Protein AF-A0ABD1HIA9-F1 (afdb_monomer)

Solvent-accessible surface area (backbone atoms only — not comparable to full-atom values): 6416 Å² total; per-residue (Å²): 132,75,61,67,64,56,52,52,52,49,53,57,51,45,63,54,36,79,73,41,65,60,96,76,71,86,90,84,86,71,84,53,41,58,59,55,44,50,52,48,52,52,50,51,52,51,51,54,51,50,54,50,50,52,52,53,51,52,54,50,52,52,52,52,52,52,50,51,51,52,51,52,51,51,52,52,51,51,53,52,51,54,60,69,59,61,68,76,81,73,74,79,74,81,76,76,80,74,88,76,77,84,83,134

Mean predicted aligned error: 16.7 Å

Foldseek 3Di:
DCCVVVVVVLVVLVVCLVPQQDPDDDDDDDDRSVVVVVVSVVVVVVVVVVVVVVVVVVVVVVVVVVVVVVVVVVVVVVVVVVVVVPPPPPDDDPPPPDDDDDDD

Structure (mmCIF, N/CA/C/O backbone):
data_AF-A0ABD1HIA9-F1
#
_entry.id   AF-A0ABD1HIA9-F1
#
loop_
_atom_site.group_PDB
_atom_site.id
_atom_site.type_symbol
_atom_site.label_atom_id
_atom_site.label_alt_id
_atom_site.label_comp_id
_atom_site.label_asym_id
_atom_site.label_entity_id
_atom_site.label_seq_id
_atom_site.pdbx_PDB_ins_code
_atom_site.Cartn_x
_atom_site.Cartn_y
_atom_site.Cartn_z
_atom_site.occupancy
_atom_site.B_iso_or_equiv
_atom_site.auth_seq_id
_atom_site.auth_comp_id
_atom_site.auth_asym_id
_atom_site.auth_atom_id
_atom_site.pdbx_PDB_model_num
ATOM 1 N N . MET A 1 1 ? 11.566 -10.448 -0.557 1.00 49.69 1 MET A N 1
ATOM 2 C CA . MET A 1 1 ? 11.543 -10.274 -2.022 1.00 49.69 1 MET A CA 1
ATOM 3 C C . MET A 1 1 ? 12.776 -9.471 -2.369 1.00 49.69 1 MET A C 1
ATOM 5 O O . MET A 1 1 ? 13.005 -8.472 -1.699 1.00 49.69 1 MET A O 1
ATOM 9 N N . ASP A 1 2 ? 13.600 -9.971 -3.283 1.00 58.94 2 ASP A N 1
ATOM 10 C CA . ASP A 1 2 ? 14.941 -9.441 -3.538 1.00 58.94 2 ASP A CA 1
ATOM 11 C C . ASP A 1 2 ? 14.892 -8.454 -4.713 1.00 58.94 2 ASP A C 1
ATOM 13 O O . ASP A 1 2 ? 14.998 -8.835 -5.877 1.00 58.94 2 ASP A O 1
ATOM 17 N N . TYR A 1 3 ? 14.599 -7.191 -4.401 1.00 60.00 3 TYR A N 1
ATOM 18 C CA . TYR A 1 3 ? 14.437 -6.122 -5.395 1.00 60.00 3 TYR A CA 1
ATOM 19 C C . TYR A 1 3 ? 15.769 -5.720 -6.050 1.00 60.00 3 TYR A C 1
ATOM 21 O O . TYR A 1 3 ? 15.772 -5.234 -7.174 1.00 60.00 3 TYR A O 1
ATOM 29 N N . ALA A 1 4 ? 16.900 -6.041 -5.413 1.00 68.31 4 ALA A N 1
ATOM 30 C CA . ALA A 1 4 ? 18.236 -5.731 -5.918 1.00 68.31 4 ALA A CA 1
ATOM 31 C C . ALA A 1 4 ? 18.562 -6.435 -7.248 1.00 68.31 4 ALA A C 1
ATOM 33 O O . ALA A 1 4 ? 19.266 -5.887 -8.093 1.00 68.31 4 ALA A O 1
ATOM 34 N N . ALA A 1 5 ? 18.021 -7.638 -7.466 1.00 68.19 5 ALA A N 1
ATOM 35 C CA . ALA A 1 5 ? 18.204 -8.363 -8.722 1.00 68.19 5 ALA A CA 1
ATOM 36 C C . ALA A 1 5 ? 17.417 -7.735 -9.888 1.00 68.19 5 ALA A C 1
ATOM 38 O O . ALA A 1 5 ? 17.833 -7.846 -11.039 1.00 68.19 5 ALA A O 1
ATOM 39 N N . LEU A 1 6 ? 16.290 -7.072 -9.599 1.00 60.62 6 LEU A N 1
ATOM 40 C CA . LEU A 1 6 ? 15.509 -6.339 -10.599 1.00 60.62 6 LEU A CA 1
ATOM 41 C C . LEU A 1 6 ? 16.184 -5.015 -10.965 1.00 60.62 6 LEU A C 1
ATOM 43 O O . LEU A 1 6 ? 16.213 -4.674 -12.145 1.00 60.62 6 LEU A O 1
ATOM 47 N N . ASP A 1 7 ? 16.771 -4.329 -9.983 1.00 67.38 7 ASP A N 1
ATOM 48 C CA . ASP A 1 7 ? 17.528 -3.094 -10.207 1.00 67.38 7 ASP A CA 1
ATOM 49 C C . ASP A 1 7 ? 18.787 -3.356 -11.047 1.00 67.38 7 ASP A C 1
ATOM 51 O O . ASP A 1 7 ? 19.004 -2.691 -12.057 1.00 67.38 7 ASP A O 1
ATOM 55 N N . SER A 1 8 ? 19.556 -4.402 -10.722 1.00 71.50 8 SER A N 1
ATOM 56 C CA . SER A 1 8 ? 20.743 -4.793 -11.501 1.00 71.50 8 SER A CA 1
ATOM 57 C C . SER A 1 8 ? 20.397 -5.198 -12.939 1.00 71.50 8 SER A C 1
ATOM 59 O O . SER A 1 8 ? 21.096 -4.818 -13.874 1.00 71.50 8 SER A O 1
ATOM 61 N N . LEU A 1 9 ? 19.291 -5.924 -13.144 1.00 68.19 9 LEU A N 1
ATOM 62 C CA . LEU A 1 9 ? 18.827 -6.283 -14.487 1.00 68.19 9 LEU A CA 1
ATOM 63 C C . LEU A 1 9 ? 18.347 -5.052 -15.273 1.00 68.19 9 LEU A C 1
ATOM 65 O O . LEU A 1 9 ? 18.492 -4.997 -16.496 1.00 68.19 9 LEU A O 1
ATOM 69 N N . ALA A 1 10 ? 17.767 -4.064 -14.587 1.00 67.69 10 ALA A N 1
ATOM 70 C CA . ALA A 1 10 ? 17.392 -2.799 -15.195 1.00 67.69 10 ALA A CA 1
ATOM 71 C C . ALA A 1 10 ? 18.631 -1.997 -15.620 1.00 67.69 10 ALA A C 1
ATOM 73 O O . ALA A 1 10 ? 18.626 -1.475 -16.731 1.00 67.69 10 ALA A O 1
ATOM 74 N N . GLU A 1 11 ? 19.695 -1.942 -14.820 1.00 71.88 11 GLU A N 1
ATOM 75 C CA . GLU A 1 11 ? 20.956 -1.282 -15.199 1.00 71.88 11 GLU A CA 1
ATOM 76 C C . GLU A 1 11 ? 21.603 -1.942 -16.429 1.00 71.88 11 GLU A C 1
ATOM 78 O O . GLU A 1 11 ? 21.923 -1.257 -17.405 1.00 71.88 11 GLU A O 1
ATOM 83 N N . ASP A 1 12 ? 21.689 -3.276 -16.453 1.00 68.31 12 ASP A N 1
ATOM 84 C CA . ASP A 1 12 ? 22.247 -4.024 -17.590 1.00 68.31 12 ASP A CA 1
ATOM 85 C C . ASP A 1 12 ? 21.455 -3.786 -18.888 1.00 68.31 12 ASP A C 1
ATOM 87 O O . ASP A 1 12 ? 22.023 -3.636 -19.974 1.00 68.31 12 ASP A O 1
ATOM 91 N N . LEU A 1 13 ? 20.125 -3.693 -18.789 1.00 64.12 13 LEU A N 1
ATOM 92 C CA . LEU A 1 13 ? 19.260 -3.365 -19.920 1.00 64.12 13 LEU A CA 1
ATOM 93 C C . LEU A 1 13 ? 19.414 -1.909 -20.391 1.00 64.12 13 LEU A C 1
ATOM 95 O O . LEU A 1 13 ? 19.155 -1.650 -21.562 1.00 64.12 13 LEU A O 1
ATOM 99 N N . ASP A 1 14 ? 19.793 -0.951 -19.532 1.00 65.44 14 ASP A N 1
ATOM 100 C CA . ASP A 1 14 ? 20.009 0.455 -19.954 1.00 65.44 14 ASP A CA 1
ATOM 101 C C . ASP A 1 14 ? 21.249 0.538 -20.828 1.00 65.44 14 ASP A C 1
ATOM 103 O O . ASP A 1 14 ? 21.189 1.077 -21.929 1.00 65.44 14 ASP A O 1
ATOM 107 N N . MET A 1 15 ? 22.333 -0.108 -20.400 1.00 63.81 15 MET A N 1
ATOM 108 C CA . MET A 1 15 ? 23.587 -0.141 -21.149 1.00 63.81 15 MET A CA 1
ATOM 109 C C . MET A 1 15 ? 23.422 -0.760 -22.550 1.00 63.81 15 MET A C 1
ATOM 111 O O . MET A 1 15 ? 24.018 -0.290 -23.518 1.00 63.81 15 MET A O 1
ATOM 115 N N . ILE A 1 16 ? 22.592 -1.802 -22.685 1.00 61.44 16 ILE A N 1
ATOM 116 C CA . ILE A 1 16 ? 22.333 -2.462 -23.976 1.00 61.44 16 ILE A CA 1
ATOM 117 C C . ILE A 1 16 ? 21.466 -1.587 -24.896 1.00 61.44 16 ILE A C 1
ATOM 119 O O . ILE A 1 16 ? 21.663 -1.579 -26.114 1.00 61.44 16 ILE A O 1
ATOM 123 N N . LEU A 1 17 ? 20.502 -0.853 -24.339 1.00 60.81 17 LEU A N 1
ATOM 124 C CA . LEU A 1 17 ? 19.534 -0.083 -25.120 1.00 60.81 17 LEU A CA 1
ATOM 125 C C . LEU A 1 17 ? 20.051 1.309 -25.510 1.00 60.81 17 LEU A C 1
ATOM 127 O O . LEU A 1 17 ? 19.788 1.737 -26.636 1.00 60.81 17 LEU A O 1
ATOM 131 N N . ASP A 1 18 ? 20.872 1.947 -24.670 1.00 58.84 18 ASP A N 1
ATOM 132 C CA . ASP A 1 18 ? 21.574 3.205 -24.983 1.00 58.84 18 ASP A CA 1
ATOM 133 C C . ASP A 1 18 ? 22.561 3.064 -26.154 1.00 58.84 18 ASP A C 1
ATOM 135 O O . ASP A 1 18 ? 22.914 4.045 -26.810 1.00 58.84 18 ASP A O 1
ATOM 139 N N . HIS A 1 19 ? 23.007 1.843 -26.457 1.00 56.62 19 HIS A N 1
ATOM 140 C CA . HIS A 1 19 ? 23.905 1.550 -27.580 1.00 56.62 19 HIS A CA 1
ATOM 141 C C . HIS A 1 19 ? 23.197 0.900 -28.785 1.00 56.62 19 HIS A C 1
ATOM 143 O O . HIS A 1 19 ? 23.813 0.726 -29.837 1.00 56.62 19 HIS A O 1
ATOM 149 N N . GLY A 1 20 ? 21.908 0.554 -28.661 1.00 53.34 20 GLY A N 1
ATOM 150 C CA . GLY A 1 20 ? 21.179 -0.285 -29.618 1.00 53.34 20 GLY A CA 1
ATOM 151 C C . GLY A 1 20 ? 20.270 0.442 -30.617 1.00 53.34 20 GLY A C 1
ATOM 152 O O . GLY A 1 20 ? 19.979 -0.125 -31.670 1.00 53.34 20 GLY A O 1
ATOM 153 N N . CYS A 1 21 ? 19.819 1.677 -30.358 1.00 56.81 21 CYS A N 1
ATOM 154 C CA . CYS A 1 21 ? 18.996 2.432 -31.322 1.00 56.81 21 CYS A CA 1
ATOM 155 C C . CYS A 1 21 ? 19.860 2.978 -32.477 1.00 56.81 21 CYS A C 1
ATOM 157 O O . CYS A 1 21 ? 20.199 4.158 -32.541 1.00 56.81 21 CYS A O 1
ATOM 159 N N . CYS A 1 22 ? 20.231 2.107 -33.414 1.00 53.69 22 CYS A N 1
ATOM 160 C CA . CYS A 1 22 ? 20.843 2.507 -34.676 1.00 53.69 22 CYS A CA 1
ATOM 161 C C . CYS A 1 22 ? 19.839 3.300 -35.531 1.00 53.69 22 CYS A C 1
ATOM 163 O O . CYS A 1 22 ? 18.771 2.801 -35.874 1.00 53.69 22 CYS A O 1
ATOM 165 N N . ILE A 1 23 ? 20.223 4.513 -35.944 1.00 52.03 23 ILE A N 1
ATOM 166 C CA . ILE A 1 23 ? 19.474 5.376 -36.883 1.00 52.03 23 ILE A CA 1
ATOM 167 C C . ILE A 1 23 ? 19.418 4.752 -38.304 1.00 52.03 23 ILE A C 1
ATOM 169 O O . ILE A 1 23 ? 18.620 5.163 -39.140 1.00 52.03 23 ILE A O 1
ATOM 173 N N . TYR A 1 24 ? 20.223 3.713 -38.568 1.00 50.12 24 TYR A N 1
ATOM 174 C CA . TYR A 1 24 ? 20.205 2.906 -39.791 1.00 50.12 24 TYR A CA 1
ATOM 175 C C . TYR A 1 24 ? 20.325 1.411 -39.458 1.00 50.12 24 TYR A C 1
ATOM 177 O O . TYR A 1 24 ? 21.432 0.888 -39.360 1.00 50.12 24 TYR A O 1
ATOM 185 N N . CYS A 1 25 ? 19.204 0.701 -39.330 1.00 53.50 25 CYS A N 1
ATOM 186 C CA . CYS A 1 25 ? 19.195 -0.764 -39.382 1.00 53.50 25 CYS A CA 1
ATOM 187 C C . CYS A 1 25 ? 18.529 -1.208 -40.693 1.00 53.50 25 CYS A C 1
ATOM 189 O O . CYS A 1 25 ? 17.340 -0.939 -40.879 1.00 53.50 25 CYS A O 1
ATOM 191 N N . PRO A 1 26 ? 19.261 -1.848 -41.628 1.00 50.09 26 PRO A N 1
ATOM 192 C CA . PRO A 1 26 ? 18.676 -2.339 -42.863 1.00 50.09 26 PRO A CA 1
ATOM 193 C C . PRO A 1 26 ? 17.687 -3.465 -42.550 1.00 50.09 26 PRO A C 1
ATOM 195 O O . PRO A 1 26 ? 17.915 -4.342 -41.718 1.00 50.09 26 PRO A O 1
ATOM 198 N N . SER A 1 27 ? 16.556 -3.384 -43.231 1.00 55.69 27 SER A N 1
ATOM 199 C CA . SER A 1 27 ? 15.402 -4.263 -43.162 1.00 55.69 27 SER A CA 1
ATOM 200 C C . SER A 1 27 ? 15.767 -5.743 -43.295 1.00 55.69 27 SER A C 1
ATOM 202 O O . SER A 1 27 ? 16.310 -6.155 -44.317 1.00 55.69 27 SER A O 1
ATOM 204 N N . SER A 1 28 ? 15.406 -6.561 -42.300 1.00 51.94 28 SER A N 1
A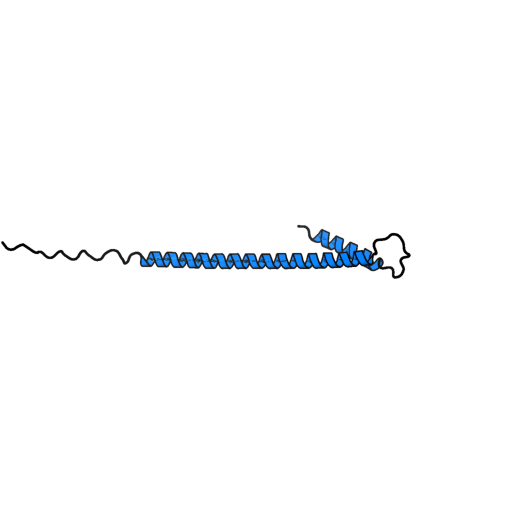TOM 205 C CA . SER A 1 28 ? 14.666 -7.821 -42.544 1.00 51.94 28 SER A CA 1
ATOM 206 C C . SER A 1 28 ? 14.440 -8.713 -41.322 1.00 51.94 28 SER A C 1
ATOM 208 O O . SER A 1 28 ? 13.583 -9.587 -41.415 1.00 51.94 28 SER A O 1
ATOM 210 N N . SER A 1 29 ? 15.103 -8.536 -40.174 1.00 54.09 29 SER A N 1
ATOM 211 C CA . SER A 1 29 ? 14.933 -9.540 -39.105 1.00 54.09 29 SER A CA 1
ATOM 212 C C . SER A 1 29 ? 15.444 -9.141 -37.721 1.00 54.09 29 SER A C 1
ATOM 214 O O . SER A 1 29 ? 16.264 -9.857 -37.170 1.00 54.09 29 SER A O 1
ATOM 216 N N . HIS A 1 30 ? 14.980 -8.051 -37.108 1.00 52.62 30 HIS A N 1
ATOM 217 C CA . HIS A 1 30 ? 15.308 -7.778 -35.702 1.00 52.62 30 HIS A CA 1
ATOM 218 C C . HIS A 1 30 ? 14.175 -7.007 -35.023 1.00 52.62 30 HIS A C 1
ATOM 220 O O . HIS A 1 30 ? 13.678 -6.029 -35.572 1.00 52.62 30 HIS A O 1
ATOM 226 N N . VAL A 1 31 ? 13.750 -7.457 -33.838 1.00 53.69 31 VAL A N 1
ATOM 227 C CA . VAL A 1 31 ? 12.918 -6.659 -32.925 1.00 53.69 31 VAL A CA 1
ATOM 228 C C . VAL A 1 31 ? 13.638 -5.325 -32.735 1.00 53.69 31 VAL A C 1
ATOM 230 O O . VAL A 1 31 ? 14.778 -5.325 -32.274 1.00 53.69 31 VAL A O 1
ATOM 233 N N . GLU A 1 32 ? 13.026 -4.219 -33.167 1.00 63.44 32 GLU A N 1
ATOM 234 C CA . GLU A 1 32 ? 13.661 -2.900 -33.142 1.00 63.44 32 GLU A CA 1
ATOM 235 C C . GLU A 1 32 ? 14.173 -2.600 -31.722 1.00 63.44 32 GLU A C 1
ATOM 237 O O . GLU A 1 32 ? 13.381 -2.620 -30.777 1.00 63.44 32 GLU A O 1
ATOM 242 N N . PRO A 1 33 ? 15.472 -2.309 -31.534 1.00 64.75 33 PRO A N 1
ATOM 243 C CA . PRO A 1 33 ? 16.042 -1.976 -30.226 1.00 64.75 33 PRO A CA 1
ATOM 244 C C . PRO A 1 33 ? 15.280 -0.856 -29.503 1.00 64.75 33 PRO A C 1
ATOM 246 O O . PRO A 1 33 ? 15.160 -0.862 -28.282 1.00 64.75 33 PRO A O 1
ATOM 249 N N . CYS A 1 34 ? 14.658 0.049 -30.258 1.00 65.38 34 CYS A N 1
ATOM 250 C CA . CYS A 1 34 ? 13.826 1.115 -29.715 1.00 65.38 34 CYS A CA 1
ATOM 251 C C . CYS A 1 34 ? 12.482 0.615 -29.142 1.00 65.38 34 CYS A C 1
ATOM 253 O O . CYS A 1 34 ? 11.998 1.164 -28.153 1.00 65.38 34 CYS A O 1
ATOM 255 N N . LEU A 1 35 ? 11.912 -0.473 -29.677 1.00 68.69 35 LEU A N 1
ATOM 256 C CA . LEU A 1 35 ? 10.741 -1.133 -29.089 1.00 68.69 35 LEU A CA 1
AT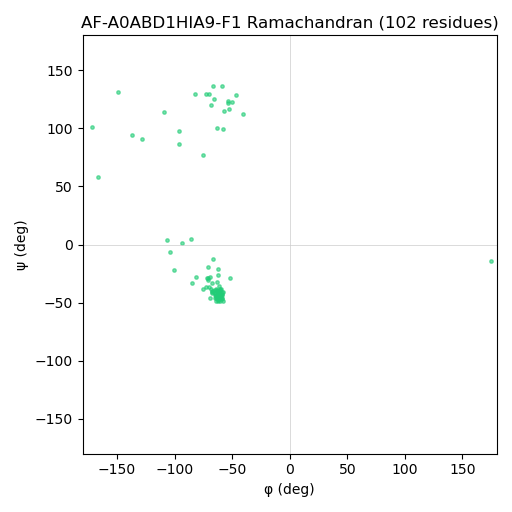OM 257 C C . LEU A 1 35 ? 11.100 -1.800 -27.754 1.00 68.69 35 LEU A C 1
ATOM 259 O O . LEU A 1 35 ? 10.314 -1.748 -26.810 1.00 68.69 35 LEU A O 1
ATOM 263 N N . LEU A 1 36 ? 12.290 -2.398 -27.653 1.00 71.88 36 LEU A N 1
ATOM 264 C CA . LEU A 1 36 ? 12.779 -2.975 -26.398 1.00 71.88 36 LEU A CA 1
ATOM 265 C C . LEU A 1 36 ? 13.044 -1.892 -25.346 1.00 71.88 36 LEU A C 1
ATOM 267 O O . LEU A 1 36 ? 12.651 -2.075 -24.195 1.00 71.88 36 LEU A O 1
ATOM 271 N N . LEU A 1 37 ? 13.610 -0.746 -25.740 1.00 73.75 37 LEU A N 1
ATOM 272 C CA . LEU A 1 37 ? 13.786 0.411 -24.856 1.00 73.75 37 LEU A CA 1
ATOM 273 C C . LEU A 1 37 ? 12.441 0.930 -24.342 1.00 73.75 37 LEU A C 1
ATOM 275 O O . LEU A 1 37 ? 12.277 1.146 -23.143 1.00 73.75 37 LEU A O 1
ATOM 279 N N . GLN A 1 38 ? 11.448 1.054 -25.223 1.00 73.81 38 GLN A N 1
ATOM 280 C CA . GLN A 1 38 ? 10.103 1.457 -24.825 1.00 73.81 38 GLN A CA 1
ATOM 281 C C . GLN A 1 38 ? 9.479 0.454 -23.846 1.00 73.81 38 GLN A C 1
ATOM 283 O O . GLN A 1 38 ? 8.957 0.849 -22.805 1.00 73.81 38 GLN A O 1
ATOM 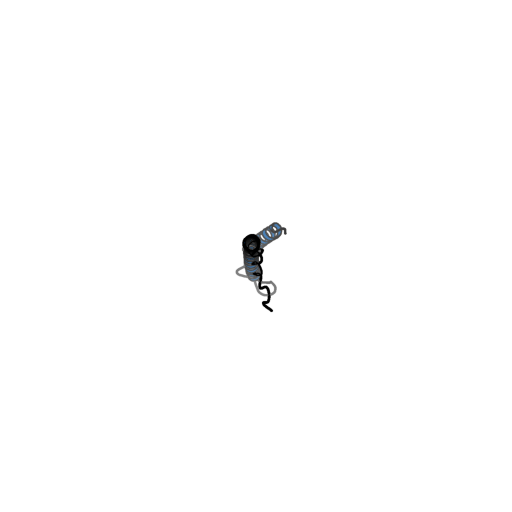288 N N . LYS A 1 39 ? 9.573 -0.851 -24.129 1.00 76.00 39 LYS A N 1
ATOM 289 C CA . LYS A 1 39 ? 9.064 -1.890 -23.222 1.00 76.00 39 LYS A CA 1
ATOM 290 C C . LYS A 1 39 ? 9.765 -1.872 -21.874 1.00 76.00 39 LYS A C 1
ATOM 292 O O . LYS A 1 39 ? 9.115 -2.089 -20.856 1.00 76.00 39 LYS A O 1
ATOM 297 N N . LYS A 1 40 ? 11.060 -1.573 -21.851 1.00 78.62 40 LYS A N 1
ATOM 298 C CA . LYS A 1 40 ? 11.810 -1.408 -20.613 1.00 78.62 40 LYS A CA 1
ATOM 299 C C . LYS A 1 40 ? 11.297 -0.222 -19.792 1.00 78.62 40 LYS A C 1
ATOM 301 O O . LYS A 1 40 ? 11.015 -0.393 -18.610 1.00 78.62 40 LYS A O 1
ATOM 306 N N . GLN A 1 41 ? 11.117 0.941 -20.415 1.00 78.94 41 GLN A N 1
ATOM 307 C CA . GLN A 1 41 ? 10.564 2.123 -19.747 1.00 78.94 41 GLN A CA 1
ATOM 308 C C . GLN A 1 41 ? 9.147 1.866 -19.217 1.00 78.94 41 GLN A C 1
ATOM 310 O O . GLN A 1 41 ? 8.815 2.284 -18.108 1.00 78.94 41 GLN A O 1
ATOM 315 N N . ASP A 1 42 ? 8.319 1.143 -19.975 1.00 79.38 42 ASP A N 1
ATOM 316 C CA . ASP A 1 42 ? 6.981 0.739 -19.534 1.00 79.38 42 ASP A CA 1
ATOM 317 C C . ASP A 1 42 ? 7.053 -0.169 -18.293 1.00 79.38 42 ASP A C 1
ATOM 319 O O . ASP A 1 42 ? 6.300 0.027 -17.338 1.00 79.38 42 ASP A O 1
ATOM 323 N N . ILE A 1 43 ? 7.980 -1.135 -18.273 1.00 82.81 43 ILE A N 1
ATOM 324 C CA . ILE A 1 43 ? 8.203 -2.028 -17.126 1.00 82.81 43 ILE A CA 1
ATOM 325 C C . ILE A 1 43 ? 8.704 -1.245 -15.908 1.00 82.81 43 ILE A C 1
ATOM 327 O O . ILE A 1 43 ? 8.189 -1.460 -14.812 1.00 82.81 43 ILE A O 1
ATOM 331 N N . GLN A 1 44 ? 9.649 -0.316 -16.080 1.00 83.38 44 GLN A N 1
ATOM 332 C CA . GLN A 1 44 ? 10.138 0.545 -14.996 1.00 83.38 44 GLN A CA 1
ATOM 333 C C . GLN A 1 44 ? 9.001 1.386 -14.399 1.00 83.38 44 GLN A C 1
ATOM 335 O O . GLN A 1 44 ? 8.805 1.373 -13.186 1.00 83.38 44 GLN A O 1
ATOM 340 N N . ARG A 1 45 ? 8.160 2.015 -15.231 1.00 84.12 45 ARG A N 1
ATOM 341 C CA . ARG A 1 45 ? 6.981 2.755 -14.740 1.00 84.12 45 ARG A CA 1
ATOM 342 C C . ARG A 1 45 ? 5.996 1.860 -13.998 1.00 84.12 45 ARG A C 1
ATOM 344 O O . ARG A 1 45 ? 5.430 2.265 -12.985 1.00 84.12 45 ARG A O 1
ATOM 351 N N . LEU A 1 46 ? 5.748 0.648 -14.497 1.00 87.06 46 LEU A N 1
ATOM 352 C CA . LEU A 1 46 ? 4.889 -0.312 -13.802 1.00 87.06 46 LEU A CA 1
ATOM 353 C C . LEU A 1 46 ? 5.481 -0.709 -12.448 1.00 87.06 46 LEU A C 1
ATOM 355 O O . LEU A 1 46 ? 4.739 -0.803 -11.473 1.00 87.06 46 LEU A O 1
ATOM 359 N N . HIS A 1 47 ? 6.797 -0.895 -12.372 1.00 84.12 47 HIS A N 1
ATOM 360 C CA . HIS A 1 47 ? 7.497 -1.208 -11.133 1.00 84.12 47 HIS A CA 1
ATOM 361 C C . HIS A 1 47 ? 7.356 -0.087 -10.094 1.00 84.12 47 HIS A C 1
ATOM 363 O O . HIS A 1 47 ? 6.934 -0.344 -8.965 1.00 84.12 47 HIS A O 1
ATOM 369 N N . GLU A 1 48 ? 7.603 1.161 -10.492 1.00 85.25 48 GLU A N 1
ATOM 370 C CA . GLU A 1 48 ? 7.421 2.340 -9.636 1.00 85.25 48 GLU A CA 1
ATOM 371 C C . GLU A 1 48 ? 5.973 2.470 -9.142 1.00 85.25 48 GLU A C 1
ATOM 373 O O . GLU A 1 48 ? 5.731 2.683 -7.951 1.00 85.25 48 GLU A O 1
ATOM 378 N N . ASN A 1 49 ? 4.995 2.258 -10.029 1.00 86.88 49 ASN A N 1
ATOM 379 C CA . ASN A 1 49 ? 3.576 2.270 -9.669 1.00 86.88 49 ASN A CA 1
ATOM 380 C C . ASN A 1 49 ? 3.224 1.168 -8.660 1.00 86.88 49 ASN A C 1
ATOM 382 O O . ASN A 1 49 ? 2.445 1.405 -7.736 1.00 86.88 49 ASN A O 1
ATOM 386 N N . ILE A 1 50 ? 3.795 -0.032 -8.805 1.00 85.50 50 ILE A N 1
ATOM 387 C CA . ILE A 1 50 ? 3.596 -1.131 -7.854 1.00 85.50 50 ILE A CA 1
ATOM 388 C C . ILE A 1 50 ? 4.178 -0.764 -6.487 1.00 85.50 50 ILE A C 1
ATOM 390 O O . ILE A 1 50 ? 3.493 -0.940 -5.479 1.00 85.50 50 ILE A O 1
ATOM 394 N N . ILE A 1 51 ? 5.395 -0.214 -6.432 1.00 85.88 51 ILE A N 1
ATOM 395 C CA . ILE A 1 51 ? 6.009 0.242 -5.175 1.00 85.88 51 ILE A CA 1
ATOM 396 C C . ILE A 1 51 ? 5.132 1.302 -4.504 1.00 85.88 51 ILE A C 1
ATOM 398 O O . ILE A 1 51 ? 4.851 1.209 -3.306 1.00 85.88 51 ILE A O 1
ATOM 402 N N . PHE A 1 52 ? 4.655 2.284 -5.270 1.00 90.69 52 PHE A N 1
ATOM 403 C CA . PHE A 1 52 ? 3.758 3.318 -4.765 1.00 90.69 52 PHE A CA 1
ATOM 404 C C . PHE A 1 52 ? 2.478 2.721 -4.164 1.00 90.69 52 PHE A C 1
ATOM 406 O O . PHE A 1 52 ? 2.113 3.052 -3.035 1.00 90.69 52 PHE A O 1
ATOM 413 N N . LEU A 1 53 ? 1.822 1.800 -4.877 1.00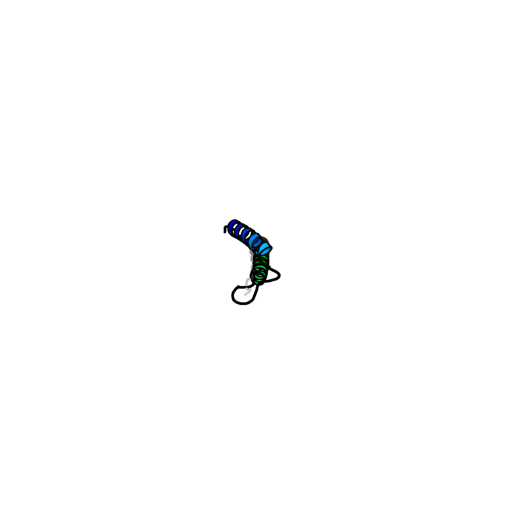 89.81 53 LEU A N 1
ATOM 414 C CA . LEU A 1 53 ? 0.604 1.141 -4.403 1.00 89.81 53 LEU A CA 1
ATOM 415 C C . LEU A 1 53 ? 0.846 0.307 -3.142 1.00 89.81 53 LEU A C 1
ATOM 417 O O . LEU A 1 53 ? 0.015 0.323 -2.236 1.00 89.81 53 LEU A O 1
ATOM 421 N N . LEU A 1 54 ? 1.976 -0.395 -3.049 1.00 88.44 54 LEU A N 1
ATOM 422 C CA . LEU A 1 54 ? 2.335 -1.170 -1.861 1.00 88.44 54 LEU A CA 1
ATOM 423 C C . LEU A 1 54 ? 2.541 -0.273 -0.638 1.00 88.44 54 LEU A C 1
ATOM 425 O O . LEU A 1 54 ? 2.027 -0.583 0.438 1.00 88.44 54 LEU A O 1
ATOM 429 N N . ASN A 1 55 ? 3.232 0.856 -0.804 1.00 90.94 55 ASN A N 1
ATOM 430 C CA . ASN A 1 55 ? 3.409 1.836 0.268 1.00 90.94 55 ASN A CA 1
ATOM 431 C C . ASN A 1 55 ? 2.064 2.427 0.704 1.00 90.94 55 ASN A C 1
ATOM 433 O O . ASN A 1 55 ? 1.752 2.443 1.895 1.00 90.94 55 ASN A O 1
ATOM 437 N N . PHE A 1 56 ? 1.227 2.817 -0.259 1.00 92.69 56 PHE A N 1
ATOM 438 C CA . PHE A 1 56 ? -0.108 3.346 0.010 1.00 92.69 56 PHE A CA 1
ATOM 439 C C . PHE A 1 56 ? -0.995 2.341 0.762 1.00 92.69 56 PHE A C 1
ATOM 441 O O . PHE A 1 56 ? -1.658 2.700 1.735 1.00 92.69 56 PHE A O 1
ATOM 448 N N . LEU A 1 57 ? -0.980 1.065 0.364 1.00 90.62 57 LEU A N 1
ATOM 449 C CA . LEU A 1 57 ? -1.700 -0.003 1.064 1.00 90.62 57 LEU A CA 1
ATOM 450 C C . LEU A 1 57 ? -1.166 -0.224 2.484 1.00 90.62 57 LEU A C 1
ATOM 452 O O . LEU A 1 57 ? -1.954 -0.447 3.404 1.00 90.62 57 LEU A O 1
ATOM 456 N N . GLY A 1 58 ? 0.152 -0.136 2.678 1.00 91.75 58 GLY A N 1
ATOM 457 C CA . GLY A 1 58 ? 0.779 -0.218 3.996 1.00 91.75 58 GLY A CA 1
ATOM 458 C C . GLY A 1 58 ? 0.317 0.898 4.935 1.00 91.75 58 GLY A C 1
ATOM 459 O O . GLY A 1 58 ? -0.038 0.634 6.086 1.00 91.75 58 GLY A O 1
ATOM 460 N N . ASP A 1 59 ? 0.255 2.133 4.442 1.00 93.31 59 ASP A N 1
ATOM 461 C CA . ASP A 1 59 ? -0.237 3.276 5.215 1.00 93.31 59 ASP A CA 1
ATOM 462 C C . ASP A 1 59 ? -1.737 3.171 5.506 1.00 93.31 59 ASP A C 1
ATOM 464 O O . ASP A 1 59 ? -2.170 3.416 6.636 1.00 93.31 59 ASP A O 1
ATOM 468 N N . PHE A 1 60 ? -2.530 2.721 4.532 1.00 92.75 60 PHE A N 1
ATOM 469 C CA . PHE A 1 60 ? -3.957 2.477 4.723 1.00 92.75 60 PHE A CA 1
ATOM 470 C C . PHE A 1 60 ? -4.220 1.411 5.796 1.00 92.75 60 PHE A C 1
ATOM 472 O O . PHE A 1 60 ? -5.076 1.604 6.661 1.00 92.75 60 PHE 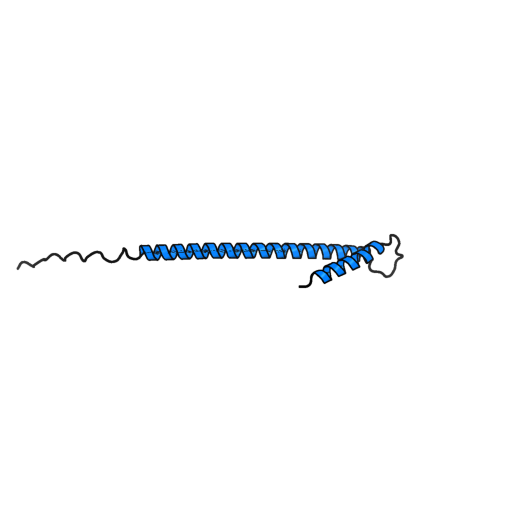A O 1
ATOM 479 N N . ALA A 1 61 ? -3.457 0.314 5.794 1.00 92.56 61 ALA A N 1
ATOM 480 C CA . ALA A 1 61 ? -3.560 -0.728 6.814 1.00 92.56 61 ALA A CA 1
ATOM 481 C C . ALA A 1 61 ? -3.263 -0.181 8.221 1.00 92.56 61 ALA A C 1
ATOM 483 O O . ALA A 1 61 ? -4.020 -0.440 9.158 1.00 92.56 61 ALA A O 1
ATOM 484 N N . ARG A 1 62 ? -2.225 0.655 8.365 1.00 94.00 62 ARG A N 1
ATOM 485 C CA . ARG A 1 62 ? -1.907 1.316 9.643 1.00 94.00 62 ARG A CA 1
ATOM 486 C C . ARG A 1 62 ? -3.036 2.222 10.119 1.00 94.00 62 ARG A C 1
ATOM 488 O O . ARG A 1 62 ? -3.328 2.263 11.314 1.00 94.00 62 ARG A O 1
ATOM 495 N N . GLU A 1 63 ? -3.664 2.966 9.215 1.00 94.81 63 GLU A N 1
ATOM 496 C CA . GLU A 1 63 ? -4.771 3.849 9.581 1.00 94.81 63 GLU A CA 1
ATOM 497 C C . GLU A 1 63 ? -6.032 3.057 9.961 1.00 94.81 63 GLU A C 1
ATOM 499 O O . GLU A 1 63 ? -6.712 3.402 10.931 1.00 94.81 63 GLU A O 1
ATOM 504 N N . ALA A 1 64 ? -6.294 1.934 9.286 1.00 93.12 64 ALA A N 1
ATOM 505 C CA . ALA A 1 64 ? -7.358 1.005 9.656 1.00 93.12 64 ALA A CA 1
ATOM 506 C C . ALA A 1 64 ? -7.146 0.416 11.064 1.00 93.12 64 ALA A C 1
ATOM 508 O O . ALA A 1 64 ? -8.091 0.359 11.856 1.00 93.12 64 ALA A O 1
ATOM 509 N N . ASP A 1 65 ? -5.911 0.052 11.419 1.00 95.50 65 ASP A N 1
ATOM 510 C CA . ASP A 1 65 ? -5.577 -0.440 12.760 1.00 95.50 65 ASP A CA 1
ATOM 511 C C . ASP A 1 65 ? -5.782 0.631 13.841 1.00 95.50 65 ASP A C 1
ATOM 513 O O . ASP A 1 65 ? -6.372 0.351 14.892 1.00 95.50 65 ASP A O 1
ATO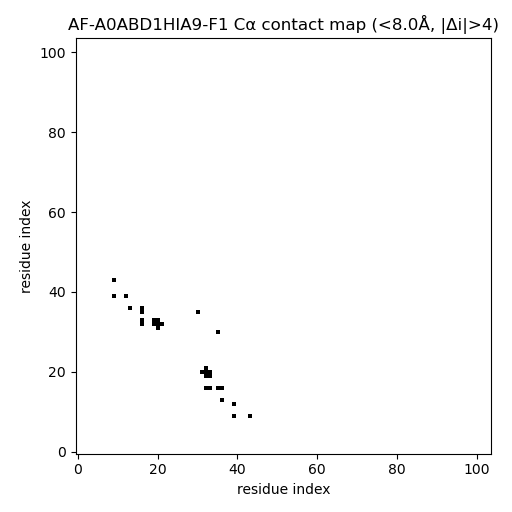M 517 N N . LYS A 1 66 ? -5.388 1.884 13.581 1.00 95.38 66 LYS A N 1
ATOM 518 C CA . LYS A 1 66 ? -5.670 3.008 14.494 1.00 95.38 66 LYS A CA 1
ATOM 519 C C . LYS A 1 66 ? -7.170 3.222 14.677 1.00 95.38 66 LYS A C 1
ATOM 521 O O . LYS A 1 66 ? -7.627 3.443 15.800 1.00 95.38 66 LYS A O 1
ATOM 526 N N . LEU A 1 67 ? -7.946 3.159 13.595 1.00 95.25 67 LEU A N 1
ATOM 527 C CA . LEU A 1 67 ? -9.398 3.302 13.655 1.00 95.25 67 LEU A CA 1
ATOM 528 C C . LEU A 1 67 ? -10.029 2.173 14.477 1.00 95.25 67 LEU A C 1
ATOM 530 O O . LEU A 1 67 ? -10.859 2.433 15.349 1.00 95.25 67 LEU A O 1
ATOM 534 N N . LYS A 1 68 ? -9.590 0.930 14.266 1.00 95.31 68 LYS A N 1
ATOM 535 C CA . LYS A 1 68 ? -10.026 -0.234 15.045 1.00 95.31 68 LYS A CA 1
ATOM 536 C C . LYS A 1 68 ? -9.721 -0.071 16.535 1.00 95.31 68 LYS A C 1
ATOM 538 O O . LYS A 1 68 ? -10.585 -0.373 17.361 1.00 95.31 68 LYS A O 1
ATOM 543 N N . ALA A 1 69 ? -8.539 0.435 16.890 1.00 95.00 69 ALA A N 1
ATOM 544 C CA . ALA A 1 69 ? -8.180 0.714 18.280 1.00 95.00 69 ALA A CA 1
ATOM 545 C C . ALA A 1 69 ? -9.128 1.750 18.908 1.00 95.00 69 ALA A C 1
ATOM 547 O O . ALA A 1 69 ? -9.723 1.486 19.952 1.00 95.00 69 ALA A O 1
ATOM 548 N N . ARG A 1 70 ? -9.381 2.871 18.217 1.00 95.44 70 ARG A N 1
ATOM 549 C CA . ARG A 1 70 ? -10.319 3.913 18.679 1.00 95.44 70 ARG A CA 1
ATOM 550 C C . ARG A 1 70 ? -11.740 3.385 18.874 1.00 95.44 70 ARG A C 1
ATOM 552 O O . ARG A 1 70 ? -12.383 3.712 19.870 1.00 95.44 70 ARG A O 1
ATOM 559 N N . LEU A 1 71 ? -12.233 2.561 17.948 1.00 94.62 71 LEU A N 1
ATOM 560 C CA . LEU A 1 71 ? -13.556 1.940 18.060 1.00 94.62 71 LEU A CA 1
ATOM 561 C C . LEU A 1 71 ? -13.632 0.970 19.243 1.00 94.62 71 LEU A C 1
ATOM 563 O O . LEU A 1 71 ? -14.635 0.940 19.956 1.00 94.62 71 LEU A O 1
ATOM 567 N N . THR A 1 72 ? -12.563 0.210 19.479 1.00 95.56 72 THR A N 1
ATOM 568 C CA . THR A 1 72 ? -12.467 -0.710 20.619 1.00 95.56 72 THR A CA 1
ATOM 569 C C . THR A 1 72 ? -12.488 0.055 21.942 1.00 95.56 72 THR A C 1
ATOM 571 O O . THR A 1 72 ? -13.235 -0.306 22.855 1.00 95.56 72 THR A O 1
ATOM 574 N N . ASP A 1 73 ? -11.746 1.158 22.035 1.00 95.56 73 ASP A N 1
ATOM 575 C CA . ASP A 1 73 ? -11.743 2.025 23.213 1.00 95.56 73 ASP A CA 1
ATOM 576 C C . ASP A 1 73 ? -13.113 2.661 23.460 1.00 95.56 73 ASP A C 1
ATOM 578 O O . ASP A 1 73 ? -13.619 2.616 24.584 1.00 95.56 73 ASP A O 1
ATOM 582 N N . ALA A 1 74 ? -13.764 3.184 22.418 1.00 92.94 74 ALA A N 1
ATOM 583 C CA . ALA A 1 74 ? -15.111 3.742 22.519 1.00 92.94 74 ALA A CA 1
ATOM 584 C C . ALA A 1 74 ? -16.135 2.690 22.987 1.00 92.94 74 ALA A C 1
ATOM 586 O O . ALA A 1 74 ? -16.949 2.961 23.875 1.00 92.94 74 ALA A O 1
ATOM 587 N N . ALA A 1 75 ? -16.062 1.465 22.459 1.00 93.81 75 ALA A N 1
ATOM 588 C CA . ALA A 1 75 ? -16.918 0.359 22.884 1.00 93.81 75 ALA A CA 1
ATOM 589 C C . ALA A 1 75 ? -16.695 -0.007 24.364 1.00 93.81 75 ALA A C 1
ATOM 591 O O . ALA A 1 75 ? -17.656 -0.218 25.112 1.00 93.81 75 ALA A O 1
ATOM 592 N N . ASN A 1 76 ? -15.440 -0.028 24.818 1.00 93.44 76 ASN A N 1
ATOM 593 C CA . ASN A 1 76 ? -15.098 -0.271 26.219 1.00 93.44 76 ASN A CA 1
ATOM 594 C C . ASN A 1 76 ? -15.613 0.845 27.140 1.00 93.44 76 ASN A C 1
ATOM 596 O O . ASN A 1 76 ? -16.166 0.560 28.207 1.00 93.44 76 ASN A O 1
ATOM 600 N N . GLN A 1 77 ? -15.495 2.107 26.724 1.00 91.56 77 GLN A N 1
ATOM 601 C CA . GLN A 1 77 ? -16.042 3.248 27.460 1.00 91.56 77 GLN A CA 1
ATOM 602 C C . GLN A 1 77 ? -17.566 3.155 27.586 1.00 91.56 77 GLN A C 1
ATOM 604 O O . GLN A 1 77 ? -18.092 3.266 28.696 1.00 91.56 77 GLN A O 1
ATOM 609 N N . ALA A 1 78 ? -18.272 2.858 26.492 1.00 89.75 78 ALA A N 1
ATOM 610 C CA . ALA A 1 78 ? -19.720 2.664 26.505 1.00 89.75 78 ALA A CA 1
ATOM 611 C C . ALA A 1 78 ? -20.123 1.534 27.464 1.00 89.75 78 ALA A C 1
ATOM 613 O O . ALA A 1 78 ? -20.983 1.720 28.326 1.00 89.75 78 ALA A O 1
ATOM 614 N N . LYS A 1 79 ? -19.447 0.379 27.399 1.00 90.31 79 LYS A N 1
ATOM 615 C CA . LYS A 1 79 ? -19.692 -0.759 28.300 1.00 90.31 79 LYS A CA 1
ATOM 616 C C . LYS A 1 79 ? -19.499 -0.386 29.772 1.00 90.31 79 LYS A C 1
ATOM 618 O O . LYS A 1 79 ? -20.292 -0.796 30.623 1.00 90.31 79 LYS A O 1
ATOM 623 N N . ASN A 1 80 ? -18.472 0.400 30.082 1.00 88.62 80 ASN A N 1
ATOM 624 C CA . ASN A 1 80 ? -18.218 0.883 31.437 1.00 88.62 80 ASN A CA 1
ATOM 625 C C . ASN A 1 80 ? -19.296 1.865 31.915 1.00 88.62 80 ASN A C 1
ATOM 627 O O . ASN A 1 80 ? -19.727 1.770 33.064 1.00 88.62 80 ASN A O 1
ATOM 631 N N . LEU A 1 81 ? -19.779 2.760 31.049 1.00 86.38 81 LEU A N 1
ATOM 632 C CA . LEU A 1 81 ? -20.906 3.643 31.358 1.00 86.38 81 LEU A CA 1
ATOM 633 C C . LEU A 1 81 ? -22.185 2.841 31.631 1.00 86.38 81 LEU A C 1
ATOM 635 O O . LEU A 1 81 ? -22.803 3.032 32.676 1.00 86.38 81 LEU A O 1
ATOM 639 N N . PHE A 1 82 ? -22.529 1.868 30.783 1.00 79.56 82 PHE A N 1
ATOM 640 C CA . PHE A 1 82 ? -23.684 0.989 31.010 1.00 79.56 82 PHE A CA 1
ATOM 641 C C . PHE A 1 82 ? -23.596 0.229 32.340 1.00 79.56 82 PHE A C 1
ATOM 643 O O . PHE A 1 82 ? -24.588 0.127 33.063 1.00 79.56 82 PHE A O 1
ATOM 650 N N . ARG A 1 83 ? -22.408 -0.267 32.709 1.00 78.25 83 ARG A N 1
ATOM 651 C CA . ARG A 1 83 ? -22.181 -0.908 34.016 1.00 78.25 83 ARG A CA 1
ATOM 652 C C . ARG A 1 83 ? -22.402 0.050 35.186 1.00 78.25 83 ARG A C 1
ATOM 654 O O . ARG A 1 83 ? -22.985 -0.365 36.181 1.00 78.25 83 ARG A O 1
ATOM 661 N N . LYS A 1 84 ? -21.979 1.312 35.068 1.00 74.94 84 LYS A N 1
ATOM 662 C CA . LYS A 1 84 ? -22.176 2.344 36.103 1.00 74.94 84 LYS A CA 1
ATOM 663 C C . LYS A 1 84 ? -23.634 2.791 36.241 1.00 74.94 84 LYS A C 1
ATOM 665 O O . LYS A 1 84 ? -24.034 3.180 37.332 1.00 74.94 84 LYS A O 1
ATOM 670 N N . VAL A 1 85 ? -24.426 2.729 35.170 1.00 67.50 85 VAL A N 1
ATOM 671 C CA . VAL A 1 85 ? -25.850 3.116 35.183 1.00 67.50 85 VAL A CA 1
ATOM 672 C C . VAL A 1 85 ? -26.748 1.997 35.739 1.00 67.50 85 VAL A C 1
ATOM 674 O O . VAL A 1 85 ? -27.777 2.278 36.352 1.00 67.50 85 VAL A O 1
ATOM 677 N N . ARG A 1 86 ? -26.347 0.723 35.615 1.00 57.03 86 ARG A N 1
ATOM 678 C CA . ARG A 1 86 ? -27.159 -0.438 36.031 1.00 57.03 86 ARG A CA 1
ATOM 679 C C . ARG A 1 86 ? -27.518 -0.576 37.529 1.00 57.03 86 ARG A C 1
ATOM 681 O O . ARG A 1 86 ? -28.561 -1.178 37.770 1.00 57.03 86 ARG A O 1
ATOM 688 N N . PRO A 1 87 ? -26.787 -0.065 38.546 1.00 54.75 87 PRO A N 1
ATOM 689 C CA . PRO A 1 87 ? -27.159 -0.313 39.939 1.00 54.75 87 PRO A CA 1
ATOM 690 C C . PRO A 1 87 ? -28.193 0.667 40.518 1.00 54.75 87 PRO A C 1
ATOM 692 O O . PRO A 1 87 ? -28.501 0.562 41.698 1.00 54.75 87 PRO A O 1
ATOM 695 N N . ARG A 1 88 ? -28.767 1.608 39.750 1.00 52.9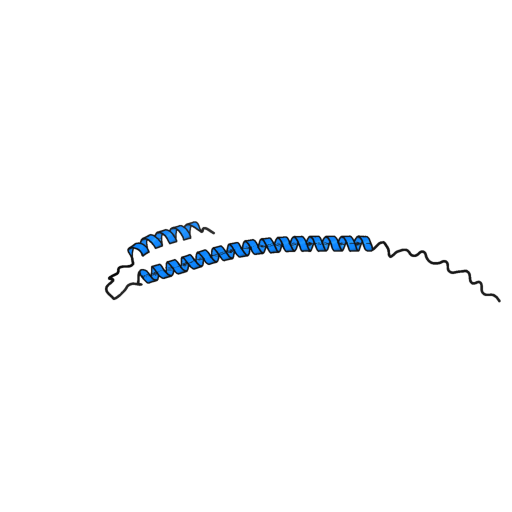4 88 ARG A N 1
ATOM 696 C CA . ARG A 1 88 ? -29.744 2.577 40.302 1.00 52.94 88 ARG A CA 1
ATOM 697 C C . ARG A 1 88 ? -31.224 2.192 40.174 1.00 52.94 88 ARG A C 1
ATOM 699 O O . ARG A 1 88 ? -32.066 2.961 40.617 1.00 52.94 88 ARG A O 1
ATOM 706 N N . VAL A 1 89 ? -31.556 1.023 39.618 1.00 52.69 89 VAL A N 1
ATOM 707 C CA . VAL A 1 89 ? -32.964 0.602 39.398 1.00 52.69 89 VAL A CA 1
ATOM 708 C C . VAL A 1 89 ? -33.431 -0.493 40.378 1.00 52.69 89 VAL A C 1
ATOM 710 O O . VAL A 1 89 ? -34.562 -0.957 40.318 1.00 52.69 89 VAL A O 1
ATOM 713 N N . SER A 1 90 ? -32.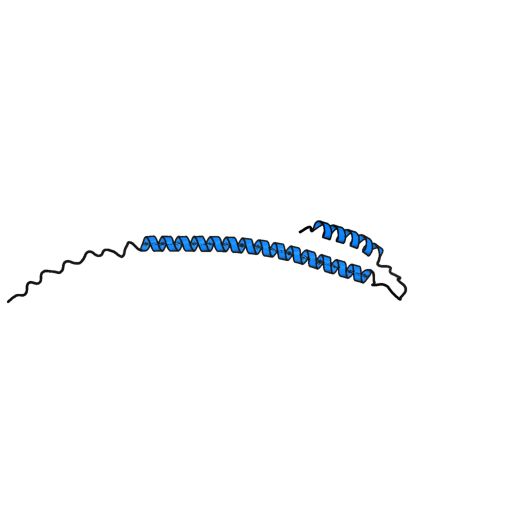596 -0.889 41.339 1.00 53.00 90 SER A N 1
ATOM 714 C CA . SER A 1 90 ? -32.979 -1.790 42.434 1.00 53.00 90 SER A CA 1
ATOM 715 C C . SER A 1 90 ? -32.558 -1.107 43.733 1.00 53.00 90 SER A C 1
ATOM 717 O O . SER A 1 90 ? -31.397 -1.128 44.113 1.00 53.00 90 SER A O 1
ATOM 719 N N . THR A 1 91 ? -33.400 -0.304 44.370 1.00 55.22 91 THR A N 1
ATOM 720 C CA . THR A 1 91 ? -34.446 -0.800 45.264 1.00 55.22 91 THR A CA 1
ATOM 721 C C . THR A 1 91 ? -35.330 0.389 45.646 1.00 55.22 91 THR A C 1
ATOM 723 O O . THR A 1 91 ? -34.972 1.206 46.489 1.00 55.22 91 THR A O 1
ATOM 726 N N . VAL A 1 92 ? -36.495 0.516 45.013 1.00 52.91 92 VAL A N 1
ATOM 727 C CA . VAL A 1 92 ? -37.595 1.262 45.634 1.00 52.91 92 VAL A CA 1
ATOM 728 C C . VAL A 1 92 ? -38.034 0.401 46.825 1.00 52.91 92 VAL A C 1
ATOM 730 O O . VAL A 1 92 ? -38.358 -0.769 46.603 1.00 52.91 92 VAL A O 1
ATOM 733 N N . PRO A 1 93 ? -37.973 0.891 48.078 1.00 54.41 93 PRO A N 1
ATOM 734 C CA . PRO A 1 93 ? -38.457 0.124 49.216 1.00 54.41 93 PRO A CA 1
ATOM 735 C C . PRO A 1 93 ? -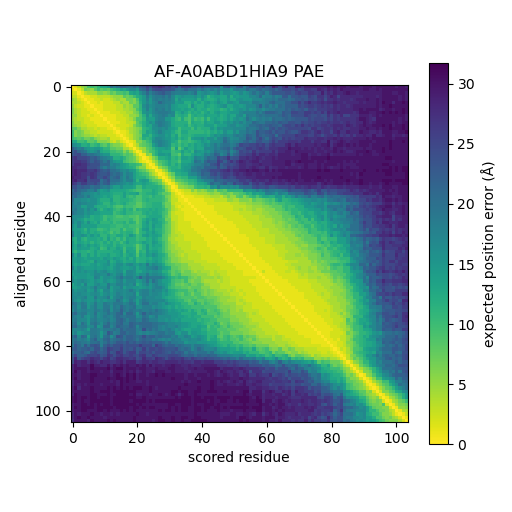39.943 -0.187 48.989 1.00 54.41 93 PRO A C 1
ATOM 737 O O . PRO A 1 93 ? -40.671 0.697 48.527 1.00 54.41 93 PRO A O 1
ATOM 740 N N . PRO A 1 94 ? -40.409 -1.420 49.258 1.00 58.16 94 PRO A N 1
ATOM 741 C CA . PRO A 1 94 ? -41.819 -1.745 49.121 1.00 58.16 94 PRO A CA 1
ATOM 742 C C . PRO A 1 94 ? -42.608 -0.781 50.006 1.00 58.16 94 PRO A C 1
ATOM 744 O O . PRO A 1 94 ? -42.441 -0.765 51.227 1.00 58.16 94 PRO A O 1
ATOM 747 N N . HIS A 1 95 ? -43.420 0.073 49.378 1.00 56.06 95 HIS A N 1
ATOM 748 C CA . HIS A 1 95 ? -44.364 0.913 50.093 1.00 56.06 95 HIS A CA 1
ATOM 749 C C . HIS A 1 95 ? -45.214 0.001 50.973 1.00 56.06 95 HIS A C 1
ATOM 751 O O . HIS A 1 95 ? -45.841 -0.940 50.488 1.00 56.06 95 HIS A O 1
ATOM 757 N N . GLN A 1 96 ? -45.166 0.289 52.272 1.00 51.72 96 GLN A N 1
ATOM 758 C CA . GLN A 1 96 ? -46.015 -0.279 53.303 1.00 51.72 96 GLN A CA 1
ATOM 759 C C . GLN A 1 96 ? -47.444 -0.388 52.768 1.00 51.72 96 GLN A C 1
ATOM 761 O O . GLN A 1 96 ? -48.100 0.623 52.511 1.00 51.72 96 GLN A O 1
ATOM 766 N N . THR A 1 97 ? -47.920 -1.615 52.576 1.00 58.09 97 THR A N 1
ATOM 767 C CA . THR A 1 97 ? -49.342 -1.876 52.391 1.00 58.09 97 THR A CA 1
ATOM 768 C C . THR A 1 97 ? -50.024 -1.462 53.684 1.00 58.09 97 THR A C 1
ATOM 770 O O . THR A 1 97 ? -49.933 -2.143 54.703 1.00 58.09 97 THR A O 1
ATOM 773 N N . SER A 1 98 ? -50.609 -0.270 53.633 1.00 53.78 98 SER A N 1
ATOM 774 C CA . SER A 1 98 ? -51.453 0.321 54.656 1.00 53.78 98 SER A CA 1
ATOM 775 C C . SER A 1 98 ? -52.481 -0.699 55.149 1.00 53.78 98 SER A C 1
ATOM 777 O O . SER A 1 98 ? -53.174 -1.329 54.348 1.00 53.78 98 SER A O 1
ATOM 779 N N . ASN A 1 99 ? -52.543 -0.865 56.470 1.00 58.47 99 ASN A N 1
ATOM 780 C CA . ASN A 1 99 ? -53.534 -1.667 57.173 1.00 58.47 99 ASN A CA 1
ATOM 781 C C . ASN A 1 99 ? -54.944 -1.154 56.848 1.00 58.47 99 ASN A C 1
ATOM 783 O O . ASN A 1 99 ? -55.413 -0.199 57.464 1.00 58.47 99 ASN A O 1
ATOM 787 N N . PHE A 1 100 ? -55.639 -1.815 55.928 1.00 50.34 100 PHE A N 1
ATOM 788 C CA . PHE A 1 100 ? -57.095 -1.771 55.879 1.00 50.34 100 PHE A CA 1
ATOM 789 C C . PHE A 1 100 ? -57.632 -3.005 56.604 1.00 50.34 100 PHE A C 1
ATOM 791 O O . PHE A 1 100 ? -57.676 -4.102 56.053 1.00 50.34 100 PHE A O 1
ATOM 798 N N . ALA A 1 101 ? -58.010 -2.814 57.869 1.00 56.69 101 ALA A N 1
ATOM 799 C CA . ALA A 1 101 ? -58.910 -3.724 58.562 1.00 56.69 101 ALA A CA 1
ATOM 800 C C . ALA A 1 101 ? -60.318 -3.562 57.956 1.00 56.69 101 ALA A C 1
ATOM 802 O O . ALA A 1 101 ? -60.782 -2.422 57.845 1.00 56.69 101 ALA A O 1
ATOM 803 N N . PRO A 1 102 ? -61.009 -4.640 57.550 1.00 57.22 102 PRO A N 1
ATOM 804 C CA . PRO A 1 102 ? -62.407 -4.535 57.167 1.00 57.22 102 PRO A CA 1
ATOM 805 C C . PRO A 1 102 ? -63.257 -4.318 58.426 1.00 57.22 102 PRO A C 1
ATOM 807 O O . PRO A 1 102 ? -63.117 -5.026 59.422 1.00 57.22 102 PRO A O 1
ATOM 810 N N . ILE A 1 103 ? -64.111 -3.297 58.378 1.00 55.25 103 ILE A N 1
ATOM 811 C CA . ILE A 1 103 ? -65.178 -3.071 59.352 1.00 55.25 103 ILE A CA 1
ATOM 812 C C . ILE A 1 103 ? -66.364 -3.963 58.955 1.00 55.25 103 ILE A C 1
ATOM 814 O O . ILE A 1 103 ? -66.822 -3.860 57.817 1.00 55.25 103 ILE A O 1
ATOM 818 N N . LEU A 1 104 ? -66.853 -4.721 59.952 1.00 49.12 104 LEU A N 1
ATOM 819 C CA . LEU A 1 104 ? -68.050 -5.586 60.036 1.00 49.12 104 LEU A CA 1
ATOM 820 C C . LEU A 1 104 ? -67.936 -7.010 59.473 1.00 49.12 104 LEU A C 1
ATOM 822 O O . LEU A 1 104 ? -67.941 -7.191 58.238 1.00 49.12 104 LEU A O 1
#

pLDDT: mean 72.38, std 16.12, range [49.12, 95.56]

Sequence (104 aa):
MDYAALDSLAEDLDMILDHGCCIYCPSSSHVEPCLLLQKKQDIQRLHENIIFLLNFLGDFAREADKLKARLTDAANQAKNLFRKVRPRVSTVPPHQTSNFAPIL

Secondary structure (DSSP, 8-state):
--THHHHHHHHHHHHHHHTT--S---SSS---HHHHHHHHHHHHHHHHHHHHHHHHHHHHHHHHHHHHHHHHHHHHHHHHHHHHHGGGSS----------PPP-

Radius of gyration: 38.16 Å; Cα contacts (8 Å, |Δi|>4): 15; chains: 1; bounding box: 92×16×103 Å

Organism: Salvia divinorum (NCBI:txid28513)